Protein AF-A0ABD0P855-F1 (afdb_monomer_lite)

Foldseek 3Di:
DVFCPDPPDPCLTRPSNPVNVQVPPDDPDPDDDTDDDDDPDDPQVVHDDDDDDDDDDDPPDDDDDDD

Organism: Cirrhinus mrigala (NCBI:txid683832)

Secondary structure (DSSP, 8-state):
-TT---SS-GGG-GGG-HHHHHHHS--SSSS---------SGGGTT-PPSS---------S------

InterPro domains:
  IPR005045 CDC50/LEM3 family [PF03381] (12-59)

pLDDT: mean 89.04, std 10.16, range [49.59, 97.31]

Radius of gyration: 16.1 Å; chains: 1; bounding box: 40×28×45 Å

Sequence (67 aa):
AAYELDLTDQNNNGFLNQDFLVWMRRSALPQFRKLYRRITEGDYAAGLPAGNYSLTVNYSILLMKVK

Structure (mmCIF, N/CA/C/O backbone):
data_AF-A0ABD0P855-F1
#
_entry.id   AF-A0ABD0P855-F1
#
loop_
_atom_site.group_PDB
_atom_site.id
_atom_site.type_symbol
_atom_site.label_atom_id
_atom_site.label_alt_id
_atom_site.label_comp_id
_atom_site.label_asym_id
_atom_site.label_entity_id
_atom_site.label_seq_id
_atom_site.pdbx_PDB_ins_code
_atom_site.Cartn_x
_atom_site.Cartn_y
_atom_site.Cartn_z
_atom_site.occupancy
_atom_site.B_iso_or_equiv
_atom_site.auth_seq_id
_atom_site.auth_comp_id
_atom_site.auth_asym_id
_atom_site.auth_atom_id
_atom_site.pdbx_PDB_mo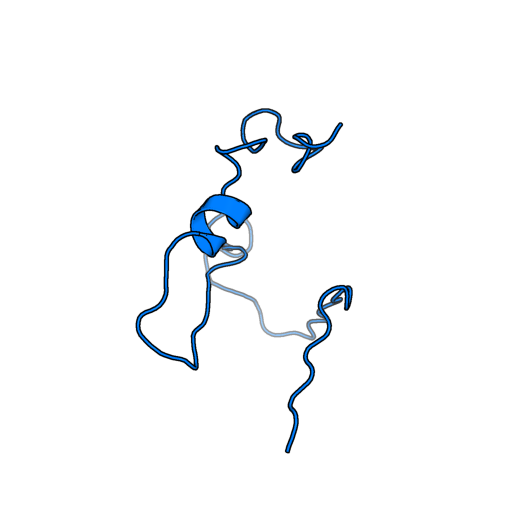del_num
ATOM 1 N N . ALA A 1 1 ? 16.086 14.862 -2.349 1.00 66.62 1 ALA A N 1
ATOM 2 C CA . ALA A 1 1 ? 17.115 13.977 -2.957 1.00 66.62 1 ALA A CA 1
ATOM 3 C C . ALA A 1 1 ? 16.464 12.714 -3.536 1.00 66.62 1 ALA A C 1
ATOM 5 O O . ALA A 1 1 ? 15.311 12.456 -3.229 1.00 66.62 1 ALA A O 1
ATOM 6 N N . ALA A 1 2 ? 17.155 11.909 -4.357 1.00 77.12 2 ALA A N 1
ATOM 7 C CA . ALA A 1 2 ? 16.555 10.736 -5.029 1.00 77.12 2 ALA A CA 1
ATOM 8 C C . ALA A 1 2 ? 16.038 9.622 -4.083 1.00 77.12 2 ALA A C 1
ATOM 10 O O . ALA A 1 2 ? 15.313 8.738 -4.525 1.00 77.12 2 ALA A O 1
ATOM 11 N N . TYR A 1 3 ? 16.411 9.653 -2.799 1.00 85.25 3 TYR A N 1
ATOM 12 C CA . TYR A 1 3 ? 16.031 8.669 -1.776 1.00 85.25 3 TYR A CA 1
ATOM 13 C C . TYR A 1 3 ? 14.895 9.134 -0.843 1.00 85.25 3 TYR A C 1
ATOM 15 O O . TYR A 1 3 ? 14.450 8.355 0.001 1.00 85.25 3 TYR A O 1
ATOM 23 N N . GLU A 1 4 ? 14.444 10.386 -0.971 1.00 90.06 4 GLU A N 1
ATOM 24 C CA . GLU A 1 4 ? 13.356 10.964 -0.170 1.00 90.06 4 GLU A CA 1
ATOM 25 C C . GLU A 1 4 ? 12.014 10.633 -0.831 1.00 90.06 4 GLU A C 1
ATOM 27 O O . GLU A 1 4 ? 11.527 11.362 -1.693 1.00 90.06 4 GLU A O 1
ATOM 32 N N . LEU A 1 5 ? 11.458 9.480 -0.463 1.00 89.31 5 LEU A N 1
ATOM 33 C CA . LEU A 1 5 ? 10.188 8.949 -0.964 1.00 89.31 5 LEU A CA 1
ATOM 34 C C . LEU A 1 5 ? 9.006 9.276 -0.039 1.00 89.31 5 LEU A C 1
ATOM 36 O O . LEU A 1 5 ? 7.871 9.339 -0.503 1.00 89.31 5 LEU A O 1
ATOM 40 N N . ASP A 1 6 ? 9.268 9.500 1.247 1.00 92.25 6 ASP A N 1
ATOM 41 C CA . ASP A 1 6 ? 8.290 9.894 2.256 1.00 92.25 6 ASP A CA 1
ATOM 42 C C . ASP A 1 6 ? 8.838 11.077 3.066 1.00 92.25 6 ASP A C 1
ATOM 44 O O . ASP A 1 6 ? 9.831 10.963 3.785 1.00 92.25 6 ASP A O 1
ATOM 48 N N . LEU A 1 7 ? 8.196 12.237 2.933 1.00 92.62 7 LEU A N 1
ATOM 49 C CA . LEU A 1 7 ? 8.597 13.462 3.633 1.00 92.62 7 LEU A CA 1
ATOM 50 C C . LEU A 1 7 ? 8.060 13.528 5.069 1.00 92.62 7 LEU A C 1
ATOM 52 O O . LEU A 1 7 ? 8.450 14.414 5.825 1.00 92.62 7 LEU A O 1
ATOM 56 N N . THR A 1 8 ? 7.142 12.630 5.429 1.00 93.44 8 THR A N 1
ATOM 57 C CA . THR A 1 8 ? 6.448 12.633 6.722 1.00 93.44 8 THR A CA 1
ATOM 58 C C . THR A 1 8 ? 7.002 11.598 7.691 1.00 93.44 8 THR A C 1
ATOM 60 O O . THR A 1 8 ? 6.995 11.840 8.896 1.00 93.44 8 THR A O 1
ATOM 63 N N . ASP A 1 9 ? 7.534 10.486 7.179 1.00 92.38 9 ASP A N 1
ATOM 64 C CA . ASP A 1 9 ? 8.152 9.432 7.981 1.00 92.38 9 ASP A CA 1
ATOM 65 C C . ASP A 1 9 ? 9.568 9.108 7.488 1.00 92.38 9 ASP A C 1
ATOM 67 O O . ASP A 1 9 ? 9.780 8.490 6.441 1.00 92.38 9 ASP A O 1
ATOM 71 N N . GLN A 1 10 ? 10.565 9.480 8.2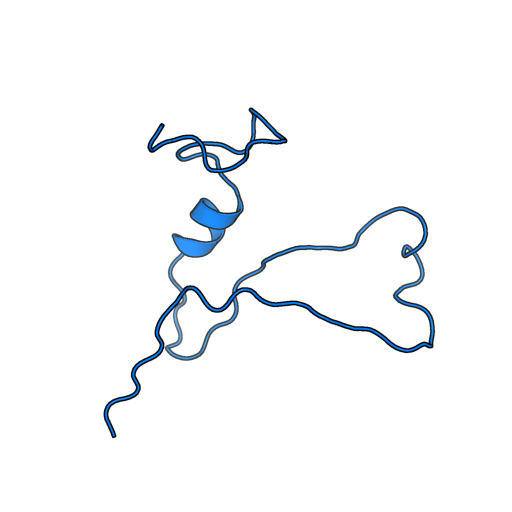94 1.00 90.75 10 GLN A N 1
ATOM 72 C CA . GLN A 1 10 ? 11.971 9.221 7.994 1.00 90.75 10 GLN A CA 1
ATOM 73 C C . GLN A 1 10 ? 12.291 7.717 7.918 1.00 90.75 10 GLN A C 1
ATOM 75 O O . GLN A 1 10 ? 13.192 7.329 7.173 1.00 90.75 10 GLN A O 1
ATOM 80 N N . ASN A 1 11 ? 11.530 6.867 8.615 1.00 93.38 11 ASN A N 1
ATOM 81 C CA . ASN A 1 11 ? 11.710 5.415 8.595 1.00 93.38 11 ASN A CA 1
ATOM 82 C C . ASN A 1 11 ? 11.115 4.754 7.338 1.00 93.38 11 ASN A C 1
ATOM 84 O O . ASN A 1 11 ? 11.387 3.581 7.083 1.00 93.38 11 ASN A O 1
ATOM 88 N N . ASN A 1 12 ? 10.351 5.495 6.527 1.00 93.56 12 ASN A N 1
ATOM 89 C CA . ASN A 1 12 ? 9.700 5.013 5.307 1.00 93.56 12 ASN A CA 1
ATOM 90 C C . ASN A 1 12 ? 10.369 5.553 4.025 1.00 93.56 12 ASN A C 1
ATOM 92 O O . ASN A 1 12 ? 9.704 5.921 3.057 1.00 93.56 12 ASN A O 1
ATOM 96 N N . ASN A 1 13 ? 11.702 5.605 3.993 1.00 95.06 13 ASN A N 1
ATOM 97 C CA . ASN A 1 13 ? 12.481 6.177 2.889 1.00 95.06 13 ASN A CA 1
ATOM 98 C C . ASN A 1 13 ? 13.440 5.181 2.223 1.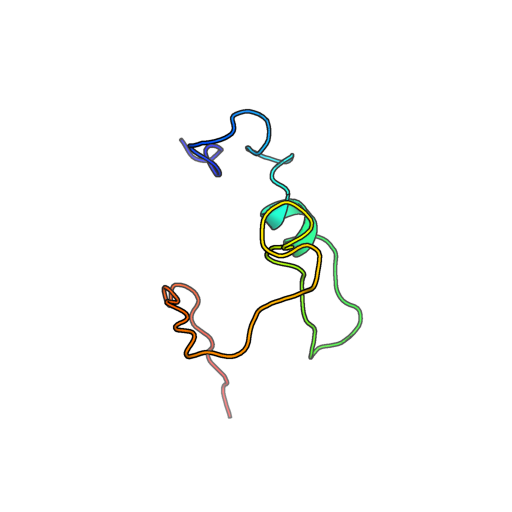00 95.06 13 ASN A C 1
ATOM 100 O O . ASN A 1 13 ? 13.706 4.088 2.730 1.00 95.06 13 ASN A O 1
ATOM 104 N N . GLY A 1 14 ? 13.978 5.572 1.063 1.00 93.12 14 GLY A N 1
ATOM 105 C CA . GLY A 1 14 ? 14.932 4.768 0.301 1.00 93.12 14 GLY A CA 1
ATOM 106 C C . GLY A 1 14 ? 14.428 3.346 0.023 1.00 93.12 14 GLY A C 1
ATOM 107 O O . GLY A 1 14 ? 13.271 3.139 -0.335 1.00 93.12 14 GLY A O 1
ATOM 108 N N . PHE A 1 15 ? 15.292 2.345 0.211 1.00 93.44 15 PHE A N 1
ATOM 109 C CA . PHE A 1 15 ? 14.945 0.936 -0.025 1.00 93.44 15 PHE A CA 1
ATOM 110 C C . PHE A 1 15 ? 14.009 0.322 1.022 1.00 93.44 15 PHE A C 1
ATOM 112 O O . PHE A 1 15 ? 13.472 -0.759 0.786 1.00 93.44 15 PHE A O 1
ATOM 119 N N . LEU A 1 16 ? 13.817 0.984 2.165 1.00 94.19 16 LEU A N 1
ATOM 120 C CA . LEU A 1 16 ? 12.909 0.528 3.218 1.00 94.19 16 LEU A CA 1
ATOM 121 C C . LEU A 1 16 ? 11.484 1.050 3.024 1.00 94.19 16 LEU A C 1
ATOM 123 O O . LEU A 1 16 ? 10.579 0.604 3.728 1.00 94.19 16 LEU A O 1
ATOM 127 N N . ASN A 1 17 ? 11.273 1.954 2.061 1.00 95.75 17 ASN A N 1
ATOM 128 C CA . ASN A 1 17 ? 9.953 2.478 1.754 1.00 95.75 17 ASN A CA 1
ATOM 129 C C . ASN A 1 17 ? 8.967 1.336 1.442 1.00 95.75 17 ASN A C 1
ATOM 131 O O . ASN A 1 17 ? 9.202 0.492 0.571 1.00 95.75 17 ASN A O 1
ATOM 135 N N . GLN A 1 18 ? 7.851 1.310 2.165 1.00 94.88 18 GLN A N 1
ATOM 136 C CA . GLN A 1 18 ? 6.879 0.220 2.122 1.00 94.88 18 GLN A CA 1
ATOM 137 C C . GLN A 1 18 ? 6.211 0.086 0.749 1.00 94.88 18 GLN A C 1
ATOM 139 O O . GLN A 1 18 ? 6.082 -1.031 0.242 1.00 94.88 18 GLN A O 1
ATOM 144 N N . ASP A 1 19 ? 5.838 1.205 0.121 1.00 94.75 19 ASP A N 1
ATOM 145 C CA . ASP A 1 19 ? 5.196 1.216 -1.199 1.00 94.75 19 ASP A CA 1
ATOM 146 C C . ASP A 1 19 ? 6.157 0.675 -2.270 1.00 94.75 19 ASP A C 1
ATOM 148 O O . ASP A 1 19 ? 5.781 -0.167 -3.095 1.00 94.75 19 ASP A O 1
ATOM 152 N N . PHE A 1 20 ? 7.432 1.072 -2.202 1.00 94.69 20 PHE A N 1
ATOM 153 C CA . PHE A 1 20 ? 8.486 0.544 -3.063 1.00 94.69 20 PHE A CA 1
ATOM 154 C C . PHE A 1 20 ? 8.678 -0.965 -2.867 1.00 94.69 20 PHE A C 1
ATOM 156 O O . PHE A 1 20 ? 8.678 -1.724 -3.838 1.00 94.69 20 PHE A O 1
ATOM 163 N N . LEU A 1 21 ? 8.768 -1.438 -1.621 1.00 95.88 21 LEU A N 1
ATOM 164 C CA . LEU A 1 21 ? 8.898 -2.867 -1.322 1.00 95.88 21 LEU A CA 1
ATOM 165 C C . LEU A 1 21 ? 7.706 -3.680 -1.846 1.00 95.88 21 LEU A C 1
ATOM 167 O O . LEU A 1 21 ? 7.889 -4.769 -2.400 1.00 95.88 21 LEU A O 1
ATOM 171 N N . VAL A 1 22 ? 6.482 -3.162 -1.715 1.00 96.50 22 VAL A N 1
ATOM 172 C CA . VAL A 1 22 ? 5.281 -3.795 -2.276 1.00 96.50 22 VAL A CA 1
ATOM 173 C C . VAL A 1 22 ? 5.345 -3.839 -3.803 1.00 96.50 22 VAL A C 1
ATOM 175 O O . VAL A 1 22 ? 4.976 -4.854 -4.409 1.00 96.50 22 VAL A O 1
ATOM 178 N N . TRP A 1 23 ? 5.838 -2.780 -4.446 1.00 93.75 23 TRP A N 1
ATOM 179 C CA . TRP A 1 23 ? 6.014 -2.742 -5.894 1.00 93.75 23 TRP A CA 1
ATOM 180 C C . TRP A 1 23 ? 7.021 -3.788 -6.384 1.00 93.75 23 TRP A C 1
ATOM 182 O O . TRP A 1 23 ? 6.705 -4.565 -7.289 1.00 93.75 23 TRP A O 1
ATOM 192 N N . MET A 1 24 ? 8.170 -3.894 -5.715 1.00 96.44 24 MET A N 1
ATOM 193 C CA . MET A 1 24 ? 9.265 -4.794 -6.091 1.00 96.44 24 MET A CA 1
ATOM 194 C C . MET A 1 24 ? 8.937 -6.285 -5.930 1.00 96.44 24 MET A C 1
ATOM 196 O O . MET A 1 24 ? 9.537 -7.131 -6.598 1.00 96.44 24 MET A O 1
ATOM 200 N N . ARG A 1 25 ? 7.953 -6.645 -5.097 1.00 95.62 25 ARG A N 1
ATOM 201 C CA . ARG A 1 25 ? 7.458 -8.029 -5.012 1.00 95.62 25 ARG A CA 1
ATOM 202 C C . ARG A 1 25 ? 6.770 -8.425 -6.319 1.00 95.62 25 ARG A C 1
ATOM 204 O O . ARG A 1 25 ? 5.645 -8.005 -6.577 1.00 95.62 25 ARG A O 1
ATOM 211 N N . ARG A 1 26 ? 7.422 -9.235 -7.155 1.00 93.69 26 ARG A N 1
ATOM 212 C CA . ARG A 1 26 ? 6.851 -9.673 -8.441 1.00 93.69 26 ARG A CA 1
ATOM 213 C C . ARG A 1 26 ? 5.528 -10.417 -8.248 1.00 93.69 26 ARG A C 1
ATOM 215 O O . ARG A 1 26 ? 5.418 -11.299 -7.400 1.00 93.69 26 ARG A O 1
ATOM 222 N N . SER A 1 27 ? 4.542 -10.071 -9.068 1.00 93.25 27 SER A N 1
ATOM 223 C CA . SER A 1 27 ? 3.271 -10.790 -9.153 1.00 93.25 27 SER A CA 1
ATOM 224 C C . SER A 1 27 ? 3.373 -11.899 -10.198 1.00 93.25 27 SER A C 1
ATOM 226 O O . SER A 1 27 ? 3.997 -11.714 -11.239 1.00 93.25 27 SER A O 1
ATOM 228 N N . ALA A 1 28 ? 2.763 -13.052 -9.922 1.00 92.75 28 ALA A N 1
ATOM 229 C CA . ALA A 1 28 ? 2.805 -14.204 -10.825 1.00 92.75 28 ALA A CA 1
ATOM 230 C C . ALA A 1 28 ? 1.870 -14.066 -12.043 1.00 92.75 28 ALA A C 1
ATOM 232 O O . ALA A 1 28 ? 2.069 -14.740 -13.049 1.00 92.75 28 ALA A O 1
ATOM 233 N N . 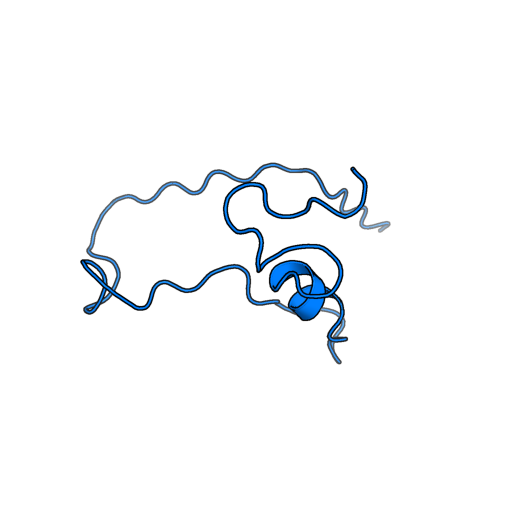LEU A 1 29 ? 0.847 -13.209 -11.952 1.00 94.75 29 LEU A N 1
ATOM 234 C CA . LEU A 1 29 ? -0.179 -13.021 -12.981 1.00 94.75 29 LEU A CA 1
ATOM 235 C C . LEU A 1 29 ? -0.022 -11.663 -13.676 1.00 94.75 29 LEU A C 1
ATOM 237 O O . LEU A 1 29 ? 0.379 -10.707 -13.016 1.00 94.75 29 LEU A O 1
ATOM 241 N N . PRO A 1 30 ? -0.394 -11.540 -14.966 1.00 91.94 30 PRO A N 1
ATOM 242 C CA . PRO A 1 30 ? -0.329 -10.276 -15.706 1.00 91.94 30 PRO A CA 1
ATOM 243 C C . PRO A 1 30 ? -1.372 -9.249 -15.238 1.00 91.94 30 PRO A C 1
ATOM 245 O O . PRO A 1 30 ? -1.139 -8.048 -15.328 1.00 91.94 30 PRO A O 1
ATOM 248 N N . GLN A 1 31 ? -2.515 -9.707 -14.716 1.00 91.62 31 GLN A N 1
ATOM 249 C CA . GLN A 1 31 ? -3.473 -8.860 -14.009 1.00 91.62 31 GLN A CA 1
ATOM 250 C C . GLN A 1 31 ? -3.293 -9.078 -12.512 1.00 91.62 31 GLN A C 1
ATOM 252 O O . GLN A 1 31 ? -3.615 -10.143 -11.986 1.00 91.62 31 GLN A O 1
ATOM 257 N N . PHE A 1 32 ? -2.759 -8.074 -11.829 1.00 94.81 32 PHE A N 1
ATOM 258 C CA . PHE A 1 32 ? -2.485 -8.138 -10.402 1.00 94.81 32 PHE A CA 1
ATOM 259 C C . PHE A 1 32 ? -2.935 -6.863 -9.698 1.00 94.81 32 PHE A C 1
ATOM 261 O O . PHE A 1 32 ? -3.091 -5.805 -10.306 1.00 94.81 32 PHE A O 1
ATOM 268 N N . ARG A 1 33 ? -3.134 -6.978 -8.386 1.00 94.75 33 ARG A N 1
ATOM 269 C CA . ARG A 1 33 ? -3.351 -5.847 -7.483 1.00 94.75 33 ARG A CA 1
ATOM 270 C C . ARG A 1 33 ? -2.228 -5.845 -6.458 1.00 94.75 33 ARG A C 1
ATOM 272 O O . ARG A 1 33 ? -1.747 -6.907 -6.063 1.00 94.75 33 ARG A O 1
ATOM 279 N N . LYS A 1 34 ? -1.816 -4.657 -6.038 1.00 94.56 34 LYS A N 1
ATOM 280 C CA . LYS A 1 34 ? -0.829 -4.451 -4.979 1.00 94.56 34 LYS A CA 1
ATOM 281 C C . LYS A 1 34 ? -1.461 -3.619 -3.874 1.00 94.56 34 LYS A C 1
ATOM 283 O O . LYS A 1 34 ? -2.313 -2.778 -4.151 1.00 94.56 34 LYS A O 1
ATOM 288 N N . LEU A 1 35 ? -1.079 -3.901 -2.633 1.00 95.81 35 LEU A N 1
ATOM 289 C CA . LEU A 1 35 ? -1.560 -3.154 -1.477 1.00 95.81 35 LEU A CA 1
ATOM 290 C C . LEU A 1 35 ? -1.028 -1.716 -1.550 1.00 95.81 35 LEU A C 1
ATOM 292 O O . LEU A 1 35 ? 0.167 -1.537 -1.742 1.00 95.81 35 LEU A O 1
ATOM 296 N N . TYR A 1 36 ? -1.902 -0.722 -1.393 1.00 94.56 36 TYR A N 1
ATOM 297 C CA . TYR A 1 36 ? -1.493 0.683 -1.300 1.00 94.56 36 TYR A CA 1
ATOM 298 C C . TYR A 1 36 ? -1.575 1.175 0.144 1.00 94.56 36 TYR A C 1
ATOM 300 O O . TYR A 1 36 ? -0.569 1.527 0.739 1.00 94.56 36 TYR A O 1
ATOM 308 N N . ARG A 1 37 ? -2.766 1.147 0.753 1.00 92.44 37 ARG A N 1
ATOM 309 C CA . ARG A 1 37 ? -2.979 1.563 2.148 1.00 92.44 37 ARG A CA 1
ATOM 310 C C . ARG A 1 37 ? -3.999 0.658 2.831 1.00 92.44 37 ARG A C 1
ATOM 312 O O . ARG A 1 37 ? -4.786 -0.013 2.162 1.00 92.44 37 ARG A O 1
ATOM 319 N N . ARG A 1 38 ? -3.971 0.632 4.165 1.00 90.06 38 ARG A N 1
ATOM 320 C CA . ARG A 1 38 ? -4.893 -0.131 5.015 1.00 90.06 38 ARG A CA 1
ATOM 321 C C . ARG A 1 38 ? -5.477 0.800 6.071 1.00 90.06 38 ARG A C 1
ATOM 323 O O . ARG A 1 38 ? -4.752 1.613 6.629 1.00 90.06 38 ARG A O 1
ATOM 330 N N . ILE A 1 39 ? -6.767 0.653 6.339 1.00 88.81 39 ILE A N 1
ATOM 331 C CA . ILE A 1 39 ? -7.466 1.358 7.413 1.00 88.81 39 ILE A CA 1
ATOM 332 C C . ILE A 1 39 ? -7.689 0.311 8.505 1.00 88.81 39 ILE A C 1
ATOM 334 O O . ILE A 1 39 ? -8.468 -0.614 8.287 1.00 88.81 39 ILE A O 1
ATOM 338 N N . THR A 1 40 ? -6.934 0.366 9.605 1.00 78.19 40 THR A N 1
ATOM 339 C CA . THR A 1 40 ? -6.991 -0.675 10.655 1.00 78.19 40 THR A CA 1
ATOM 340 C C . THR A 1 40 ? -7.448 -0.208 12.017 1.00 78.19 40 THR A C 1
ATOM 342 O O . THR A 1 40 ? -7.789 -1.053 12.836 1.00 78.19 40 THR A O 1
ATOM 345 N N . GLU A 1 41 ? -7.418 1.090 12.295 1.00 76.00 41 GLU A N 1
ATOM 346 C CA . GLU A 1 41 ? -7.524 1.596 13.664 1.00 76.00 41 GLU A CA 1
ATOM 347 C C . GLU A 1 41 ? -8.323 2.903 13.711 1.00 76.00 41 GLU A C 1
ATOM 349 O O . GLU A 1 41 ? -8.516 3.568 12.689 1.00 76.00 41 GLU A O 1
ATOM 354 N N . GLY A 1 42 ? -8.799 3.253 14.909 1.00 81.75 42 GLY A N 1
ATOM 355 C CA . GLY A 1 42 ? -9.570 4.468 15.173 1.00 81.75 42 GLY A CA 1
ATOM 356 C C . GLY A 1 42 ? -11.045 4.356 14.788 1.00 81.75 42 GLY A C 1
ATOM 357 O O . GLY A 1 42 ? -11.670 3.305 14.946 1.00 81.75 42 GLY A O 1
ATOM 358 N N . ASP A 1 43 ? -11.589 5.451 14.260 1.00 81.25 43 ASP A N 1
ATOM 359 C CA . ASP A 1 43 ? -13.022 5.646 13.986 1.00 81.25 43 ASP A CA 1
ATOM 360 C C . ASP A 1 43 ? -13.619 4.651 12.973 1.00 81.25 43 ASP A C 1
ATOM 362 O O . ASP A 1 43 ? -14.835 4.536 12.843 1.00 81.25 43 ASP A O 1
ATOM 366 N N . TYR A 1 44 ? -12.768 3.898 12.272 1.00 86.94 44 TYR A N 1
ATOM 367 C CA . TYR A 1 44 ? -13.156 2.926 11.248 1.00 86.94 44 TYR A CA 1
ATOM 368 C C . TYR A 1 44 ? -12.984 1.468 11.689 1.00 86.94 44 TYR A C 1
ATOM 370 O O . TYR A 1 44 ? -12.996 0.569 10.849 1.00 86.94 44 TYR A O 1
ATOM 378 N N . ALA A 1 45 ? -12.832 1.201 12.990 1.00 86.12 45 ALA A N 1
ATOM 379 C CA . ALA A 1 45 ? -12.683 -0.161 13.512 1.00 86.12 45 ALA A CA 1
ATOM 380 C C . ALA A 1 45 ? -13.869 -1.082 13.152 1.00 86.12 45 ALA A C 1
ATOM 382 O O . ALA A 1 45 ? -13.678 -2.270 12.902 1.00 86.12 45 ALA A O 1
ATOM 383 N N . ALA A 1 46 ? -15.086 -0.531 13.074 1.00 87.88 46 ALA A N 1
ATOM 384 C CA . ALA A 1 46 ? -16.295 -1.243 12.644 1.00 87.88 46 ALA A CA 1
ATOM 385 C C . ALA A 1 46 ? -16.513 -1.224 11.114 1.00 87.88 46 ALA A C 1
ATOM 387 O O . ALA A 1 46 ? -17.526 -1.722 10.624 1.00 87.88 46 ALA A O 1
ATOM 388 N N . GLY A 1 47 ? -15.569 -0.659 10.357 1.00 88.81 47 GLY A N 1
ATOM 389 C CA . GLY A 1 47 ? -15.660 -0.453 8.917 1.00 88.81 47 GLY A CA 1
ATOM 390 C C . GLY A 1 47 ? -16.035 0.977 8.525 1.00 88.81 47 GLY A C 1
ATOM 391 O O . GLY A 1 47 ? -16.220 1.863 9.358 1.00 88.81 47 GLY A O 1
ATOM 392 N N . LEU A 1 48 ? -16.117 1.198 7.214 1.00 91.38 48 LEU A N 1
ATOM 393 C CA . LEU A 1 48 ? -16.523 2.477 6.638 1.00 91.38 48 LEU A CA 1
ATOM 394 C C . LEU A 1 48 ? -18.049 2.650 6.785 1.00 91.38 48 LEU A C 1
ATOM 396 O O . LEU A 1 48 ? -18.789 1.779 6.320 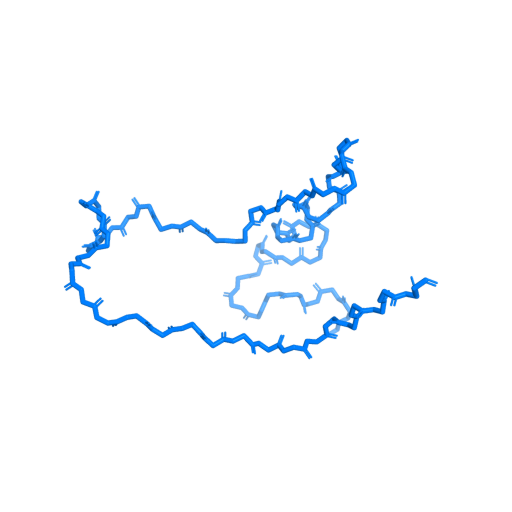1.00 91.38 48 LEU A O 1
ATOM 400 N N . PRO A 1 49 ? -18.544 3.742 7.400 1.00 92.06 49 PRO A N 1
ATOM 401 C CA . PRO A 1 49 ? -19.979 3.982 7.555 1.00 92.06 49 PRO A CA 1
ATOM 402 C C . PRO A 1 49 ? -20.686 4.193 6.206 1.00 92.06 49 PRO A C 1
ATOM 404 O O . PRO A 1 49 ? -20.064 4.459 5.178 1.00 92.06 49 PRO A O 1
ATOM 407 N N . ALA A 1 50 ? -22.014 4.107 6.183 1.00 94.50 50 ALA A N 1
ATOM 408 C CA . ALA A 1 50 ? -22.769 4.444 4.979 1.00 94.50 50 ALA A CA 1
ATOM 409 C C . ALA A 1 50 ? -22.658 5.950 4.681 1.00 94.50 50 ALA A C 1
ATOM 411 O O . ALA A 1 50 ? -22.877 6.781 5.560 1.00 94.50 50 ALA A O 1
ATOM 412 N N . GLY A 1 51 ? -22.328 6.305 3.440 1.00 95.12 51 GLY A N 1
ATOM 413 C CA . GLY A 1 51 ? -22.160 7.696 3.036 1.00 95.12 51 GLY A CA 1
ATOM 414 C C . GLY A 1 51 ? -21.521 7.836 1.660 1.00 95.12 51 GLY A C 1
ATOM 415 O O . GLY A 1 51 ? -21.206 6.848 0.995 1.00 95.12 51 GLY A O 1
ATOM 416 N N . ASN A 1 52 ? -21.329 9.084 1.241 1.00 97.31 52 ASN A N 1
ATOM 417 C CA . ASN A 1 52 ? -20.682 9.400 -0.025 1.00 97.31 52 ASN A CA 1
ATOM 418 C C . ASN A 1 52 ? -19.170 9.516 0.172 1.00 97.31 52 ASN A C 1
ATOM 420 O O . ASN A 1 52 ? -18.706 10.301 0.997 1.00 97.31 52 ASN A O 1
ATOM 424 N N . TYR A 1 53 ? -18.414 8.771 -0.632 1.00 95.31 53 TYR A N 1
ATOM 425 C CA . TYR A 1 53 ? -16.955 8.771 -0.622 1.00 95.31 53 TYR A CA 1
ATOM 426 C C . TYR A 1 53 ? -16.415 9.330 -1.935 1.00 95.31 53 TYR A C 1
ATOM 428 O O . TYR A 1 53 ? -16.899 8.988 -3.014 1.00 95.31 53 TYR A O 1
ATOM 436 N N . SER A 1 54 ? -15.373 10.150 -1.846 1.00 96.81 54 SER A N 1
ATOM 437 C CA . SER A 1 54 ? -14.624 10.652 -2.997 1.00 96.81 54 SER A CA 1
ATOM 438 C C . SER A 1 54 ? -13.180 10.168 -2.931 1.00 96.81 54 SER A C 1
ATOM 440 O O . SER A 1 54 ? -12.539 10.287 -1.888 1.00 96.81 54 SER A O 1
ATOM 442 N N . LEU A 1 55 ? -12.655 9.665 -4.049 1.00 95.12 55 LEU A N 1
ATOM 443 C CA . LEU A 1 55 ? -11.251 9.286 -4.192 1.00 95.12 55 LEU A CA 1
ATOM 444 C C . LEU A 1 55 ? -10.580 10.204 -5.214 1.00 95.12 55 LEU A C 1
ATOM 446 O O . LEU A 1 55 ? -10.946 10.202 -6.388 1.00 95.12 55 LEU A O 1
ATOM 450 N N . THR A 1 56 ? -9.566 10.943 -4.774 1.00 96.81 56 THR A N 1
ATOM 451 C CA . THR A 1 56 ? -8.737 11.773 -5.653 1.00 96.81 56 THR A CA 1
ATOM 452 C C . THR A 1 56 ? -7.472 11.009 -6.016 1.00 96.81 56 THR A C 1
ATOM 454 O O . THR A 1 56 ? -6.715 10.606 -5.136 1.00 96.81 56 THR A O 1
ATOM 457 N N . VAL A 1 57 ? -7.228 10.815 -7.313 1.00 93.88 57 VAL A N 1
ATOM 458 C CA . VAL A 1 57 ? -6.046 10.108 -7.824 1.00 93.88 57 VAL A CA 1
ATOM 459 C C . VAL A 1 57 ? -5.231 11.055 -8.693 1.00 93.88 57 VAL A C 1
ATOM 461 O O . VAL A 1 57 ? -5.770 11.683 -9.603 1.00 93.88 57 VAL A O 1
ATOM 464 N N . ASN A 1 58 ? -3.925 11.132 -8.435 1.00 94.69 58 ASN A N 1
ATOM 465 C CA . ASN A 1 58 ? -2.991 11.808 -9.328 1.00 94.69 58 ASN A CA 1
ATOM 466 C C . ASN A 1 58 ? -2.526 10.827 -10.417 1.00 94.69 58 ASN A C 1
ATOM 468 O O . ASN A 1 58 ? -1.847 9.841 -10.128 1.00 94.69 58 ASN A O 1
ATOM 472 N N . TYR A 1 59 ? -2.915 11.084 -11.665 1.00 92.12 59 TYR A N 1
ATOM 473 C CA . TYR A 1 59 ? -2.574 10.245 -12.813 1.00 92.12 59 TYR A CA 1
ATOM 474 C C . TYR A 1 59 ? -1.142 10.517 -13.292 1.00 92.12 59 TYR A C 1
ATOM 476 O O . TYR A 1 59 ? -0.922 11.283 -14.225 1.00 92.12 59 TYR A O 1
ATOM 484 N N . SER A 1 60 ? -0.164 9.869 -12.658 1.00 90.62 60 SER A N 1
ATOM 485 C CA . SER A 1 60 ? 1.266 10.028 -12.969 1.00 90.62 60 SER A CA 1
ATOM 486 C C . SER A 1 60 ? 1.861 8.903 -13.824 1.00 90.62 60 SER A C 1
ATOM 488 O O . SER A 1 60 ? 2.918 9.081 -14.427 1.00 90.62 60 SER A O 1
ATOM 490 N N . ILE A 1 61 ? 1.201 7.743 -13.894 1.00 89.38 61 ILE A N 1
ATOM 491 C CA . ILE A 1 61 ? 1.678 6.575 -14.645 1.00 89.38 61 ILE A CA 1
ATOM 492 C C . ILE A 1 61 ? 0.891 6.458 -15.945 1.00 89.38 61 ILE A C 1
ATOM 494 O O . ILE A 1 61 ? -0.329 6.290 -15.937 1.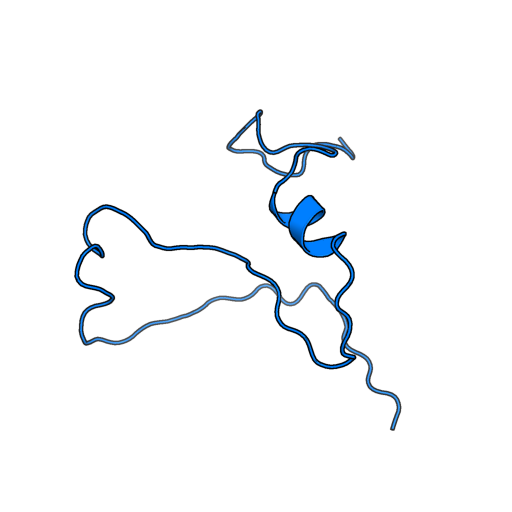00 89.38 61 ILE A O 1
ATOM 498 N N . LEU A 1 62 ? 1.606 6.494 -17.068 1.00 86.56 62 LEU A N 1
ATOM 499 C CA . LEU A 1 62 ? 1.005 6.302 -18.377 1.00 86.56 62 LEU A CA 1
ATOM 500 C C . LEU A 1 62 ? 0.779 4.811 -18.641 1.00 86.56 62 LEU A C 1
ATOM 502 O O . LEU A 1 62 ? 1.724 4.035 -18.768 1.00 86.56 62 LEU A O 1
ATOM 506 N N . LEU A 1 63 ? -0.483 4.413 -18.770 1.00 78.12 63 LEU A N 1
ATOM 507 C CA . LEU A 1 63 ? -0.844 3.088 -19.260 1.00 78.12 63 LEU A CA 1
ATOM 508 C C . LEU A 1 63 ? -1.113 3.179 -20.761 1.00 78.12 63 LEU A C 1
ATOM 510 O O . LEU A 1 63 ? -2.208 3.542 -21.183 1.00 78.12 63 LEU A O 1
ATOM 514 N N . MET A 1 64 ? -0.120 2.833 -21.579 1.00 62.59 64 MET A N 1
ATOM 515 C CA . MET A 1 64 ? -0.343 2.595 -23.003 1.00 62.59 64 MET A CA 1
ATOM 516 C C . MET A 1 64 ? -0.702 1.123 -23.210 1.00 62.59 64 MET A C 1
ATOM 518 O O . MET A 1 64 ? 0.140 0.243 -23.041 1.00 62.59 64 MET A O 1
ATOM 522 N N . LYS A 1 65 ? -1.950 0.838 -23.593 1.00 58.34 65 LYS A N 1
ATOM 523 C CA . LYS A 1 65 ? -2.288 -0.440 -24.229 1.00 58.34 65 LYS A CA 1
ATOM 524 C C . LYS A 1 65 ? -2.211 -0.248 -25.738 1.00 58.34 65 LYS A C 1
ATOM 526 O O . LYS A 1 65 ? -3.104 0.359 -26.322 1.00 58.34 65 LYS A O 1
ATOM 531 N N . VAL A 1 66 ? -1.141 -0.749 -26.351 1.00 53.69 66 VAL A N 1
ATOM 532 C CA . VAL A 1 66 ? -1.119 -0.968 -27.802 1.00 53.69 66 VAL A CA 1
ATOM 533 C C . VAL A 1 66 ? -2.122 -2.085 -28.090 1.00 53.69 66 VAL A C 1
ATOM 535 O O . VAL A 1 66 ? -2.129 -3.101 -27.391 1.00 53.69 66 VAL A O 1
ATOM 538 N N . LYS A 1 67 ? -3.037 -1.814 -29.020 1.00 49.59 67 LYS A N 1
ATOM 539 C CA . LYS A 1 67 ? -4.094 -2.733 -29.443 1.00 49.59 67 LYS A CA 1
ATOM 540 C C . LYS A 1 67 ? -3.527 -3.857 -30.299 1.00 49.59 67 LYS A C 1
ATOM 542 O O . LYS A 1 67 ? -2.585 -3.564 -31.065 1.00 49.59 67 LYS A O 1
#